Protein AF-A0A964KK62-F1 (afdb_monomer_lite)

Radius of gyration: 19.4 Å; chains: 1; bounding box: 46×39×54 Å

Secondary structure (DSSP, 8-state):
-BS-GGGHHHHHHHHHHTT-GGG-----B---S-TTHHHHHHH-HHHHHHHHHHHHHHHHHHHHTT-SSB----HHHHHHHHHTT--EEETTEEB--HHHHHHHHHHHHHHHHHHTTT--S--SSTTPPPPHHHHHHHHHHHSS-STT--

Foldseek 3Di:
DEQDPVCQVVVCVVCVVVVNNVVDLGDDHFPDPDPVLLVVLVVPVVSVVVVLVSVLVRVVVSVVSPQQEAEYPRLSNLVSCVVVVPAASDPNRGYPRPVVVVVVVVVVQVVVCVVVVNDRDDQPPPNNDDDPVVCVVCCVPPNCPPVPDD

Structure (mmCIF, N/CA/C/O backbone):
data_AF-A0A964KK62-F1
#
_entry.id   AF-A0A964KK62-F1
#
loop_
_atom_site.group_PDB
_atom_site.id
_atom_site.type_symbol
_atom_site.label_atom_id
_atom_site.label_alt_id
_atom_site.label_comp_id
_atom_site.label_asym_id
_atom_site.label_entity_id
_atom_site.label_seq_id
_atom_site.pdbx_PDB_ins_code
_atom_site.Cartn_x
_atom_site.Cartn_y
_atom_site.Cartn_z
_atom_site.occupancy
_atom_site.B_iso_or_equiv
_atom_site.auth_seq_id
_atom_site.auth_comp_id
_atom_site.auth_asym_id
_atom_site.auth_atom_id
_atom_site.pdbx_PDB_model_num
ATOM 1 N N . MET A 1 1 ? -8.882 -2.601 3.995 1.00 89.94 1 MET A N 1
ATOM 2 C CA . MET A 1 1 ? -10.017 -1.653 3.922 1.00 89.94 1 MET A CA 1
A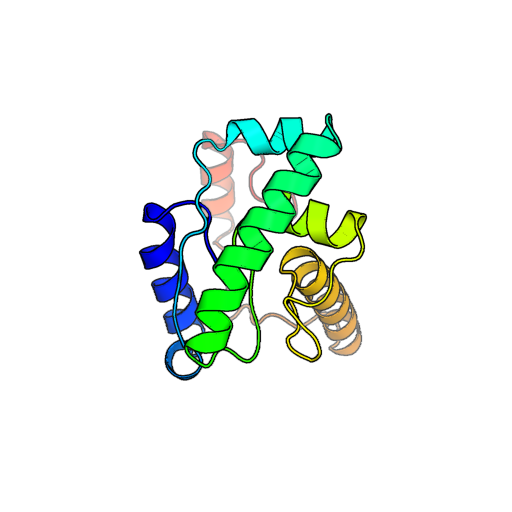TOM 3 C C . MET A 1 1 ? -10.070 -0.962 2.572 1.00 89.94 1 MET A C 1
ATOM 5 O O . MET A 1 1 ? -9.101 -0.310 2.217 1.00 89.94 1 MET A O 1
ATOM 9 N N . THR A 1 2 ? -11.160 -1.074 1.814 1.00 90.56 2 THR A N 1
ATOM 10 C CA . THR A 1 2 ? -11.345 -0.370 0.529 1.00 90.56 2 THR A CA 1
ATOM 11 C C . THR A 1 2 ? -12.437 0.699 0.618 1.00 90.56 2 THR A C 1
ATOM 13 O O . THR A 1 2 ? -13.350 0.575 1.425 1.00 90.56 2 THR A O 1
ATOM 16 N N . GLY A 1 3 ? -12.372 1.741 -0.211 1.00 86.88 3 GLY A N 1
ATOM 17 C CA . GLY A 1 3 ? -13.439 2.747 -0.304 1.00 86.88 3 GLY A CA 1
ATOM 18 C C . GLY A 1 3 ? -14.633 2.298 -1.157 1.00 86.88 3 GLY A C 1
ATOM 19 O O . GLY A 1 3 ? -15.720 2.855 -1.048 1.00 86.88 3 GLY A O 1
ATOM 20 N N . ASN A 1 4 ? -14.473 1.279 -2.011 1.00 86.81 4 ASN A N 1
ATOM 21 C CA . ASN A 1 4 ? -15.529 0.851 -2.932 1.00 86.81 4 ASN A CA 1
ATOM 22 C C . ASN A 1 4 ? -15.539 -0.673 -3.102 1.00 86.81 4 ASN A C 1
ATOM 24 O O . ASN A 1 4 ? -14.505 -1.281 -3.385 1.00 86.81 4 ASN A O 1
ATOM 28 N N . ALA A 1 5 ? -16.724 -1.280 -2.979 1.00 87.94 5 ALA A N 1
ATOM 29 C CA . ALA A 1 5 ? -16.907 -2.728 -3.056 1.00 87.94 5 ALA A CA 1
ATOM 30 C C . ALA A 1 5 ? -16.396 -3.323 -4.381 1.00 87.94 5 ALA A C 1
ATOM 32 O O . ALA A 1 5 ? -15.850 -4.425 -4.386 1.00 87.94 5 ALA A O 1
ATOM 33 N N . LYS A 1 6 ? -16.456 -2.565 -5.488 1.00 89.88 6 LYS A N 1
ATOM 34 C CA . LYS A 1 6 ? -15.966 -3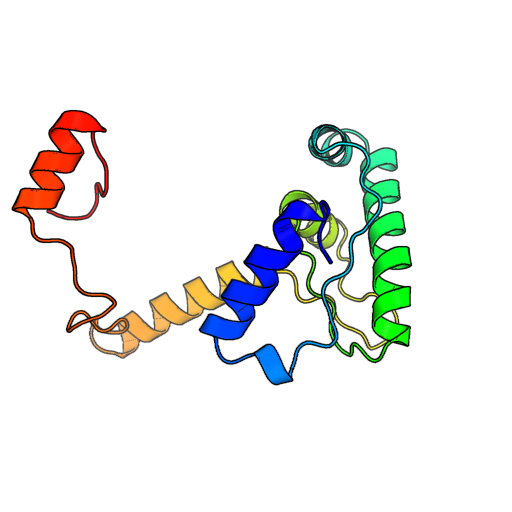.010 -6.805 1.00 89.88 6 LYS A CA 1
ATOM 35 C C . LYS A 1 6 ? -14.470 -3.340 -6.830 1.00 89.88 6 LYS A C 1
ATOM 37 O O . LYS A 1 6 ? -14.019 -4.074 -7.703 1.00 89.88 6 LYS A O 1
ATOM 42 N N . HIS A 1 7 ? -13.682 -2.789 -5.904 1.00 90.31 7 HIS A N 1
ATOM 43 C CA . HIS A 1 7 ? -12.244 -3.049 -5.831 1.00 90.31 7 HIS A CA 1
ATOM 44 C C . HIS A 1 7 ? -11.908 -4.313 -5.036 1.00 90.31 7 HIS A C 1
ATOM 46 O O . HIS A 1 7 ? -10.809 -4.844 -5.194 1.00 90.31 7 HIS A O 1
ATOM 52 N N . ALA A 1 8 ? -12.833 -4.820 -4.213 1.00 93.25 8 ALA A N 1
ATOM 53 C CA . ALA A 1 8 ? -12.576 -5.976 -3.363 1.00 93.25 8 ALA A CA 1
ATOM 54 C C . ALA A 1 8 ? -12.167 -7.236 -4.155 1.00 93.25 8 ALA A C 1
ATOM 56 O O . ALA A 1 8 ? -11.148 -7.826 -3.789 1.00 93.25 8 ALA A O 1
ATOM 57 N N . PRO A 1 9 ? -12.830 -7.612 -5.273 1.00 95.81 9 PRO A N 1
ATOM 58 C CA . PRO A 1 9 ? -12.407 -8.766 -6.068 1.00 95.81 9 PRO A CA 1
ATOM 59 C C . PRO A 1 9 ? -10.971 -8.633 -6.580 1.00 95.81 9 PRO A C 1
ATOM 61 O O . PRO A 1 9 ? -10.186 -9.572 -6.470 1.00 95.81 9 PRO A O 1
ATOM 64 N N . LYS A 1 10 ? -10.587 -7.441 -7.061 1.00 95.56 10 LYS A N 1
ATOM 65 C CA . LYS A 1 10 ? -9.236 -7.210 -7.585 1.00 95.56 10 LYS A CA 1
ATOM 66 C C . LYS A 1 10 ? -8.167 -7.260 -6.495 1.00 95.56 10 LYS A C 1
ATOM 68 O O . LYS A 1 10 ? -7.067 -7.755 -6.728 1.00 95.56 10 LYS A O 1
ATOM 73 N N . ILE A 1 11 ? -8.489 -6.768 -5.299 1.00 95.62 11 ILE A N 1
ATOM 74 C CA . ILE A 1 11 ? -7.608 -6.868 -4.131 1.00 95.62 11 ILE A CA 1
ATOM 75 C C . ILE A 1 11 ? -7.366 -8.344 -3.785 1.00 95.62 11 ILE A C 1
ATOM 77 O O . ILE A 1 11 ? -6.217 -8.749 -3.629 1.00 95.62 11 ILE A O 1
ATOM 81 N N . ILE A 1 12 ? -8.423 -9.160 -3.731 1.00 96.81 12 ILE A N 1
ATOM 82 C CA . ILE A 1 12 ? -8.323 -10.595 -3.418 1.00 96.81 12 ILE A CA 1
ATOM 83 C C . ILE A 1 12 ? -7.538 -11.348 -4.503 1.00 96.81 12 ILE A C 1
ATOM 85 O O . ILE A 1 12 ? -6.681 -12.172 -4.178 1.00 96.81 12 ILE A O 1
ATOM 89 N N . GLU A 1 13 ? -7.776 -11.041 -5.781 1.00 97.50 13 GLU A N 1
ATOM 90 C CA . GLU A 1 13 ? -7.023 -11.596 -6.912 1.00 97.50 13 GLU A CA 1
ATOM 91 C C . GLU A 1 13 ? -5.518 -11.321 -6.765 1.00 97.50 13 GLU A C 1
ATOM 93 O O . GLU A 1 13 ? -4.707 -12.240 -6.872 1.00 97.50 13 GLU A O 1
ATOM 98 N N . ASN A 1 14 ? -5.135 -10.077 -6.457 1.00 96.50 14 ASN A N 1
ATOM 99 C CA . ASN A 1 14 ? -3.733 -9.701 -6.271 1.00 96.50 14 ASN A CA 1
ATOM 100 C C . ASN A 1 14 ? -3.105 -10.401 -5.057 1.00 96.50 14 ASN A C 1
ATOM 102 O O . ASN A 1 14 ? -2.017 -10.954 -5.172 1.00 96.50 14 ASN A O 1
ATOM 106 N N . ILE A 1 15 ? -3.796 -10.434 -3.914 1.00 96.50 15 ILE A N 1
ATOM 107 C CA . ILE A 1 15 ? -3.325 -11.134 -2.706 1.00 96.50 15 ILE A CA 1
ATOM 108 C C . ILE A 1 15 ? -3.081 -12.618 -2.997 1.00 96.50 15 ILE A C 1
ATOM 110 O O . ILE A 1 15 ? -2.075 -13.181 -2.566 1.00 96.50 15 ILE A O 1
ATOM 114 N N . THR A 1 16 ? -3.976 -13.238 -3.767 1.00 97.56 16 THR A N 1
ATOM 115 C CA . THR A 1 16 ? -3.846 -14.639 -4.179 1.00 97.56 16 THR A CA 1
ATOM 116 C C . THR A 1 16 ? -2.640 -14.836 -5.094 1.00 97.56 16 THR A C 1
ATOM 118 O O . THR A 1 16 ? -1.835 -15.728 -4.849 1.00 97.56 16 THR A O 1
ATOM 121 N N . ARG A 1 17 ? -2.446 -13.962 -6.092 1.00 96.56 17 ARG A N 1
ATOM 122 C CA . ARG A 1 17 ? -1.265 -13.993 -6.977 1.00 96.56 17 ARG A CA 1
ATOM 123 C C . ARG A 1 17 ? 0.054 -13.823 -6.228 1.00 96.56 17 ARG A C 1
ATOM 125 O O . ARG A 1 17 ? 1.061 -14.375 -6.657 1.00 96.56 17 ARG A O 1
ATOM 132 N N . TYR A 1 18 ? 0.050 -13.086 -5.120 1.00 95.50 18 TYR A N 1
ATOM 133 C CA . TYR A 1 18 ? 1.217 -12.927 -4.255 1.00 95.50 18 TYR A CA 1
ATOM 134 C C . TYR A 1 18 ? 1.395 -14.060 -3.232 1.00 95.50 18 TYR A C 1
ATOM 136 O O . TYR A 1 18 ? 2.328 -14.002 -2.437 1.00 95.50 18 TYR A O 1
ATOM 144 N N . GLY A 1 19 ? 0.533 -15.085 -3.232 1.00 97.50 19 GLY A N 1
ATOM 145 C CA . GLY A 1 19 ? 0.632 -16.221 -2.310 1.00 97.50 19 GLY A CA 1
ATOM 146 C C . GLY A 1 19 ? 0.279 -15.879 -0.859 1.00 97.50 19 GLY A C 1
ATOM 147 O O . GLY A 1 19 ? 0.675 -16.588 0.057 1.00 97.50 19 GLY A O 1
ATOM 148 N N . LEU A 1 20 ? -0.456 -14.786 -0.627 1.00 96.88 20 LEU A N 1
ATOM 149 C CA . LEU A 1 20 ? -0.778 -14.280 0.714 1.00 96.88 20 LEU A CA 1
ATOM 150 C C . LEU A 1 20 ? -2.231 -14.554 1.127 1.00 96.88 20 LEU A C 1
ATOM 152 O O . LEU A 1 20 ? -2.704 -14.014 2.126 1.00 96.88 20 LEU A O 1
ATOM 156 N N . ARG A 1 21 ? -2.962 -15.382 0.368 1.00 96.88 21 ARG A N 1
ATOM 157 C CA . ARG A 1 21 ? -4.399 -15.620 0.583 1.00 96.88 21 ARG A CA 1
ATOM 158 C C . ARG A 1 21 ? -4.712 -16.198 1.961 1.00 96.88 21 ARG A C 1
ATOM 160 O O . ARG A 1 21 ? -5.728 -15.816 2.540 1.00 96.88 21 ARG A O 1
ATOM 167 N N . GLU A 1 22 ? -3.853 -17.075 2.466 1.00 96.88 22 GLU A N 1
ATOM 168 C CA . GLU A 1 22 ? -4.005 -17.728 3.774 1.00 96.88 22 GLU A CA 1
ATOM 169 C C . GLU A 1 22 ? -3.840 -16.755 4.948 1.00 96.88 22 GLU A C 1
ATOM 171 O O . GLU A 1 22 ? -4.349 -17.007 6.031 1.00 96.88 22 GLU A O 1
ATOM 176 N N . LYS A 1 23 ? -3.187 -15.606 4.726 1.00 95.88 23 LYS A N 1
ATOM 177 C CA . LYS A 1 23 ? -2.992 -14.561 5.744 1.00 95.88 23 LYS A CA 1
ATOM 178 C C . LYS A 1 23 ? -4.095 -13.498 5.738 1.00 95.88 23 LYS A C 1
ATOM 180 O O . LYS A 1 23 ? -4.028 -12.534 6.494 1.00 95.88 23 LYS A O 1
ATOM 185 N N . LEU A 1 24 ? -5.077 -13.615 4.843 1.00 96.06 24 LEU A N 1
ATOM 186 C CA . LEU A 1 24 ? -6.128 -12.618 4.673 1.00 96.06 24 LEU A CA 1
ATOM 187 C C . LEU A 1 24 ? -7.357 -12.972 5.515 1.00 96.06 24 LEU A C 1
ATOM 189 O O . LEU A 1 24 ? -8.120 -13.860 5.134 1.00 96.06 24 LEU A O 1
ATOM 193 N N . VAL A 1 25 ? -7.599 -12.187 6.569 1.00 95.75 25 VAL A N 1
ATOM 194 C CA . VAL A 1 25 ? -8.863 -12.208 7.330 1.00 95.75 25 VAL A CA 1
ATOM 195 C C . VAL A 1 25 ? -10.028 -11.766 6.444 1.00 95.75 25 VAL A C 1
ATOM 197 O O . VAL A 1 25 ? -11.040 -12.452 6.329 1.00 95.75 25 VAL A O 1
ATOM 200 N N . GLY A 1 26 ? -9.873 -10.650 5.726 1.00 93.25 26 GLY A N 1
ATOM 201 C CA . GLY A 1 26 ? -10.889 -10.207 4.782 1.00 93.25 26 GLY A CA 1
ATOM 202 C C . GLY A 1 26 ? -10.618 -8.855 4.140 1.00 93.25 26 GLY A C 1
ATOM 203 O O . GLY A 1 26 ? -9.686 -8.129 4.485 1.00 93.25 26 GLY A O 1
ATOM 204 N N . VAL A 1 27 ? -11.479 -8.503 3.186 1.00 94.19 27 VAL A N 1
ATOM 205 C CA . VAL A 1 27 ? -11.561 -7.156 2.620 1.00 94.19 27 VAL A CA 1
ATOM 206 C C . VAL A 1 27 ? -12.901 -6.568 3.037 1.00 94.19 27 VAL A C 1
ATOM 208 O O . VAL A 1 27 ? -13.950 -7.117 2.709 1.00 94.19 27 VAL A O 1
ATOM 211 N N . ARG A 1 28 ? -12.867 -5.456 3.771 1.00 92.56 28 ARG A N 1
ATOM 212 C CA . ARG A 1 28 ? -14.055 -4.690 4.164 1.00 92.56 28 ARG A CA 1
ATOM 213 C C . ARG A 1 28 ? -14.042 -3.315 3.514 1.00 92.56 28 ARG A C 1
ATOM 215 O O . ARG A 1 28 ? -12.977 -2.795 3.148 1.00 92.56 28 ARG A O 1
ATOM 222 N N . ARG A 1 29 ? -15.236 -2.757 3.346 1.00 89.50 29 ARG A N 1
ATOM 223 C CA . ARG A 1 29 ? -15.457 -1.414 2.814 1.00 89.50 29 ARG A CA 1
ATOM 224 C C . ARG A 1 29 ? -15.660 -0.438 3.976 1.00 89.50 29 ARG A C 1
ATOM 226 O O . ARG A 1 29 ? -16.343 -0.780 4.929 1.00 89.50 29 ARG A O 1
ATOM 233 N N . MET A 1 30 ? -15.075 0.749 3.869 1.00 85.50 30 MET A N 1
ATOM 234 C CA . MET A 1 30 ? -15.474 1.918 4.668 1.00 85.50 30 MET A CA 1
ATOM 235 C C . MET A 1 30 ? -16.573 2.687 3.927 1.00 85.50 30 MET A C 1
ATOM 237 O O . MET A 1 30 ? -16.595 2.664 2.687 1.00 85.50 30 MET A O 1
ATOM 241 N N . SER A 1 31 ? -17.466 3.367 4.638 1.00 73.31 31 SER A N 1
ATOM 242 C CA . SER A 1 31 ? -18.530 4.142 4.004 1.00 73.31 31 SER A CA 1
ATOM 243 C C . SER A 1 31 ? -17.964 5.464 3.507 1.00 73.31 31 SER A C 1
ATOM 245 O O . SER A 1 31 ? -17.990 6.482 4.179 1.00 73.31 31 SER A O 1
ATOM 247 N N . VAL A 1 32 ? -17.409 5.435 2.297 1.00 66.94 32 VAL A N 1
ATOM 248 C CA . VAL A 1 32 ? -17.115 6.650 1.536 1.00 66.94 32 VAL A CA 1
ATOM 249 C C . VAL A 1 32 ? -18.191 6.770 0.469 1.00 66.94 32 VAL A C 1
ATOM 251 O O . VAL A 1 32 ? -18.305 5.894 -0.404 1.00 66.94 32 VAL A O 1
ATOM 254 N N . ASP A 1 33 ? -18.998 7.822 0.577 1.00 57.16 33 ASP A N 1
ATOM 255 C CA . ASP A 1 33 ? -20.110 8.085 -0.334 1.00 57.16 33 ASP A CA 1
ATOM 256 C C . ASP A 1 33 ? -19.609 8.606 -1.682 1.00 57.16 33 ASP A C 1
ATOM 258 O O . ASP A 1 33 ? -20.131 8.201 -2.726 1.00 57.16 33 ASP A O 1
ATOM 262 N N . ARG A 1 34 ? -18.539 9.421 -1.714 1.00 58.81 34 ARG A N 1
ATOM 263 C CA . ARG A 1 34 ? -17.941 9.892 -2.973 1.00 58.81 34 ARG A CA 1
ATOM 264 C C . ARG A 1 34 ? -16.415 9.988 -2.922 1.00 58.81 34 ARG A C 1
ATOM 266 O O . ARG A 1 34 ? -15.805 10.414 -1.955 1.00 58.81 34 ARG A O 1
ATOM 273 N N . LEU A 1 35 ? -15.773 9.663 -4.048 1.00 54.88 35 LEU A N 1
ATOM 274 C CA . LEU A 1 35 ? -14.328 9.873 -4.240 1.00 54.88 35 LEU A CA 1
ATOM 275 C C . LEU A 1 35 ? -13.942 11.365 -4.327 1.00 54.88 35 LEU A C 1
ATOM 277 O O . LEU A 1 35 ? -12.767 11.680 -4.177 1.00 54.88 35 LEU A O 1
ATOM 281 N N . VAL A 1 36 ? -14.893 12.276 -4.584 1.00 53.59 36 VAL A N 1
ATOM 282 C CA . VAL A 1 36 ? -14.642 13.734 -4.630 1.00 53.59 36 VAL A CA 1
ATOM 283 C C . VAL A 1 36 ? -14.360 14.336 -3.249 1.00 53.59 36 VAL A C 1
ATOM 285 O O . VAL A 1 36 ? -13.602 15.300 -3.167 1.00 53.59 36 VAL A O 1
ATOM 288 N N . ASP A 1 37 ? -14.830 13.694 -2.179 1.00 59.62 37 ASP A N 1
ATOM 289 C CA . ASP A 1 37 ? -14.586 14.100 -0.785 1.00 59.62 37 ASP A CA 1
ATOM 290 C C . ASP A 1 37 ? -13.099 13.958 -0.398 1.00 59.62 37 ASP A C 1
ATOM 292 O O . ASP A 1 37 ? -12.628 14.501 0.597 1.00 59.62 37 ASP A O 1
ATOM 296 N N . LEU A 1 38 ? -12.314 13.248 -1.215 1.00 64.19 38 LEU A N 1
ATOM 297 C CA . LEU A 1 38 ? -10.895 12.997 -0.984 1.00 64.19 38 LEU A CA 1
ATOM 298 C C . LEU A 1 38 ? -10.010 14.231 -1.235 1.00 64.19 38 LEU A C 1
ATOM 300 O O . LEU A 1 38 ? -9.029 14.423 -0.519 1.00 64.19 38 LEU A O 1
ATOM 304 N N . ASN A 1 39 ? -10.347 15.076 -2.217 1.00 68.62 39 ASN A N 1
ATOM 305 C CA . ASN A 1 39 ? -9.648 16.354 -2.422 1.00 68.62 39 ASN A CA 1
ATOM 306 C C . ASN A 1 39 ? -10.028 17.357 -1.330 1.00 68.62 39 ASN A C 1
ATOM 308 O O . ASN A 1 39 ? -9.171 18.078 -0.818 1.00 68.62 39 ASN A O 1
ATOM 312 N N . GLU A 1 40 ? -11.302 17.362 -0.938 1.00 74.69 40 GLU A N 1
ATOM 313 C CA . GLU A 1 40 ? -11.771 18.181 0.172 1.00 74.69 40 GLU A CA 1
ATOM 314 C C . GLU A 1 40 ? -11.115 17.760 1.490 1.00 74.69 40 GLU A C 1
ATOM 316 O O . GLU A 1 40 ? -10.709 18.624 2.255 1.00 74.69 40 GLU A O 1
ATOM 321 N N . GLY A 1 41 ? -10.868 16.466 1.714 1.00 74.38 41 GLY A N 1
ATOM 322 C CA . GLY A 1 41 ? -10.130 15.991 2.888 1.00 74.38 41 GLY A CA 1
ATOM 323 C C . GLY A 1 41 ? -8.714 16.573 3.032 1.00 74.38 41 GLY A C 1
ATOM 324 O O . GLY A 1 41 ? -8.182 16.651 4.142 1.00 74.38 41 GLY A O 1
ATOM 325 N N . PHE A 1 42 ? -8.102 17.027 1.932 1.00 80.94 42 PHE A N 1
ATOM 326 C CA . PHE A 1 42 ? -6.835 17.761 1.965 1.00 80.94 42 PHE A CA 1
ATOM 327 C C . PHE A 1 42 ? -6.999 19.265 2.178 1.00 80.94 42 PHE A C 1
ATOM 329 O O . PHE A 1 42 ? -6.156 19.862 2.846 1.00 80.94 42 PHE A O 1
ATOM 336 N N . ALA A 1 43 ? -8.048 19.868 1.620 1.00 84.88 43 ALA A N 1
ATOM 337 C CA . ALA A 1 43 ? -8.296 21.308 1.694 1.00 84.88 43 ALA A CA 1
ATOM 338 C C . ALA A 1 43 ? -8.992 21.737 3.000 1.00 84.88 43 ALA A C 1
ATOM 340 O O . ALA A 1 43 ? -8.766 22.840 3.491 1.00 84.88 43 ALA A O 1
ATOM 341 N N . ASN A 1 44 ? -9.820 20.863 3.567 1.00 86.88 44 ASN A N 1
ATOM 342 C CA . ASN A 1 44 ? -10.639 21.089 4.747 1.00 86.88 44 ASN A CA 1
ATOM 343 C C . ASN A 1 44 ? -10.229 20.101 5.858 1.00 86.88 44 ASN A C 1
ATOM 345 O O . ASN A 1 44 ? -10.520 18.903 5.760 1.00 86.88 44 ASN A O 1
ATOM 349 N N . PRO A 1 45 ? -9.586 20.577 6.941 1.00 87.56 45 PRO A N 1
ATOM 350 C CA . PRO A 1 45 ? -9.163 19.727 8.051 1.00 87.56 45 PRO A CA 1
ATOM 351 C C . PRO A 1 45 ? -10.294 18.906 8.684 1.00 87.56 45 PRO A C 1
ATOM 353 O O . PRO A 1 45 ? -10.061 17.763 9.071 1.00 87.56 45 PRO A O 1
ATOM 356 N N . ALA A 1 46 ? -11.515 19.448 8.760 1.00 88.38 46 ALA A N 1
ATOM 357 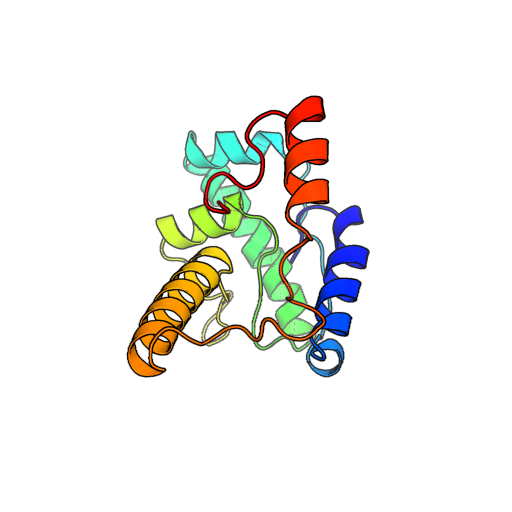C CA . ALA A 1 46 ? -12.655 18.743 9.346 1.00 88.38 46 ALA A CA 1
ATOM 358 C C . ALA A 1 46 ? -13.104 17.564 8.469 1.00 88.38 46 ALA A C 1
ATOM 360 O O . ALA A 1 46 ? -13.329 16.470 8.981 1.00 88.38 46 ALA A O 1
ATOM 361 N N . ALA A 1 47 ? -13.153 17.759 7.148 1.00 86.38 47 ALA A N 1
ATOM 362 C CA . ALA A 1 47 ? -13.458 16.689 6.198 1.00 86.38 47 ALA A CA 1
ATOM 363 C C . ALA A 1 47 ? -12.375 15.597 6.217 1.00 86.38 47 ALA A C 1
ATOM 365 O O . ALA A 1 47 ? -12.682 14.405 6.246 1.00 86.38 47 ALA A O 1
ATOM 366 N N . GLY A 1 48 ? -11.099 15.998 6.275 1.00 88.69 48 GLY A N 1
ATOM 367 C CA . GLY A 1 48 ? -9.981 15.063 6.400 1.00 88.69 48 GLY A CA 1
ATOM 368 C C . GLY A 1 48 ? -10.064 14.238 7.683 1.00 88.69 48 GLY A C 1
ATOM 369 O O . GLY A 1 48 ? -9.855 13.025 7.651 1.00 88.69 48 GLY A O 1
ATOM 370 N N . ARG A 1 49 ? -10.433 14.879 8.799 1.00 90.62 49 ARG A N 1
ATOM 371 C CA . ARG A 1 49 ? -10.611 14.199 10.080 1.00 90.62 49 ARG A CA 1
ATOM 372 C C . ARG A 1 49 ? -11.779 13.215 10.055 1.00 90.62 49 ARG A C 1
ATOM 374 O O . ARG A 1 49 ? -11.588 12.073 10.457 1.00 90.62 49 ARG A O 1
ATOM 381 N N . ALA A 1 50 ? -12.929 13.614 9.512 1.00 89.06 50 ALA A N 1
ATOM 382 C CA . ALA A 1 50 ? -14.093 12.739 9.375 1.00 89.06 50 ALA A CA 1
ATOM 383 C C . ALA A 1 50 ? -13.773 11.471 8.564 1.00 89.06 50 ALA A C 1
ATOM 385 O O . ALA A 1 50 ? -14.163 10.371 8.948 1.00 89.06 50 ALA A O 1
ATOM 386 N N . LEU A 1 51 ? -12.993 11.601 7.485 1.00 89.12 51 LEU A N 1
ATOM 387 C CA . LEU A 1 51 ? -12.561 10.457 6.681 1.00 89.12 51 LEU A CA 1
ATOM 388 C C . LEU A 1 51 ? -11.634 9.502 7.455 1.00 89.12 51 LEU A C 1
ATOM 390 O O . LEU A 1 51 ? -11.727 8.283 7.296 1.00 89.12 51 LEU A O 1
ATOM 394 N N . ILE A 1 52 ? -10.729 10.042 8.277 1.00 92.56 52 ILE A N 1
ATOM 395 C CA . ILE A 1 52 ? -9.866 9.237 9.152 1.00 92.56 52 ILE A CA 1
ATOM 396 C C . ILE A 1 52 ? -10.709 8.509 10.202 1.00 92.56 52 ILE A C 1
ATOM 398 O O . ILE A 1 52 ? -10.512 7.312 10.398 1.00 92.56 52 ILE A O 1
ATOM 402 N N . ASP A 1 53 ? -11.647 9.200 10.848 1.00 92.12 53 ASP A N 1
ATOM 403 C CA . ASP A 1 53 ? -12.487 8.622 11.900 1.00 92.12 53 ASP A CA 1
ATOM 404 C C . ASP A 1 53 ? -13.388 7.498 11.348 1.00 92.12 53 ASP A C 1
ATOM 406 O O . ASP A 1 53 ? -13.438 6.416 11.933 1.00 92.12 53 ASP A O 1
ATOM 410 N N . GLU A 1 54 ? -13.994 7.683 10.169 1.00 90.62 54 GLU A N 1
ATOM 411 C CA . GLU A 1 54 ? -14.745 6.636 9.450 1.00 90.62 54 GLU A CA 1
ATOM 412 C C . GLU A 1 54 ? -13.862 5.416 9.142 1.00 90.62 54 GLU A C 1
ATOM 414 O O . GLU A 1 54 ? -14.256 4.264 9.351 1.00 90.62 54 GLU A O 1
ATOM 419 N N . PHE A 1 55 ? -12.630 5.647 8.675 1.00 93.19 55 PHE A N 1
ATOM 420 C CA . PHE A 1 55 ? -11.680 4.562 8.455 1.00 93.19 55 PHE A CA 1
ATOM 421 C C . PHE A 1 55 ? -11.348 3.818 9.750 1.00 93.19 55 PHE A C 1
ATOM 423 O O . PHE A 1 55 ? -11.335 2.589 9.728 1.00 93.19 55 PHE A O 1
ATOM 430 N N . LEU A 1 56 ? -11.070 4.521 10.850 1.00 95.06 56 LEU A N 1
ATOM 431 C CA . LEU A 1 56 ? -10.713 3.907 12.132 1.00 95.06 56 LEU A CA 1
ATOM 432 C C . LEU A 1 56 ? -11.879 3.097 12.710 1.00 95.06 56 LEU A C 1
ATOM 434 O O . LEU A 1 56 ? -11.662 1.984 13.196 1.00 95.06 56 LEU A O 1
ATOM 438 N N . ALA A 1 57 ? -13.110 3.597 12.591 1.00 92.62 57 ALA A N 1
ATOM 439 C CA . ALA A 1 57 ? -14.316 2.881 12.995 1.00 92.62 57 ALA A CA 1
ATOM 440 C C . ALA A 1 57 ? -14.493 1.586 12.186 1.00 92.62 57 ALA A C 1
ATOM 442 O O . ALA A 1 57 ? -14.591 0.495 12.751 1.00 92.62 57 ALA A O 1
ATOM 443 N N . ALA A 1 58 ? -14.437 1.680 10.855 1.00 91.81 58 ALA A N 1
ATOM 444 C CA . ALA A 1 58 ? -14.567 0.517 9.984 1.00 91.81 58 ALA A CA 1
ATOM 445 C C . ALA A 1 58 ? -13.399 -0.472 10.144 1.00 91.81 58 ALA A C 1
ATOM 447 O O . ALA A 1 58 ? -13.597 -1.683 10.072 1.00 91.81 58 ALA A O 1
ATOM 448 N N . ALA A 1 59 ? -12.181 0.027 10.371 1.00 94.44 59 ALA A N 1
ATOM 449 C CA . ALA A 1 59 ? -11.004 -0.789 10.634 1.00 94.44 59 ALA A CA 1
ATOM 450 C C . ALA A 1 59 ? -11.142 -1.555 11.950 1.00 94.44 59 ALA A C 1
ATOM 452 O O . ALA A 1 59 ? -10.838 -2.742 11.964 1.00 94.44 59 ALA A O 1
ATOM 453 N N . SER A 1 60 ? -11.648 -0.917 13.010 1.00 93.94 60 SER A N 1
ATOM 454 C CA . SER A 1 60 ? -11.848 -1.546 14.322 1.00 93.94 60 SER A CA 1
ATOM 455 C C . SER A 1 60 ? -12.739 -2.784 14.225 1.00 93.94 60 SER A C 1
ATOM 457 O O . SER A 1 60 ? -12.362 -3.830 14.745 1.00 93.94 60 SER A O 1
ATOM 459 N N . ALA A 1 61 ? -13.819 -2.723 13.439 1.00 89.75 61 ALA A N 1
ATOM 460 C CA . ALA A 1 61 ? -14.672 -3.885 13.184 1.00 89.75 61 ALA A CA 1
ATOM 461 C C . ALA A 1 61 ? -13.914 -5.059 12.531 1.00 89.75 61 ALA A C 1
ATOM 463 O O . ALA A 1 61 ? -14.180 -6.214 12.839 1.00 89.75 61 ALA A O 1
ATOM 464 N N . VAL A 1 62 ? -12.934 -4.791 11.659 1.00 91.00 62 VAL A N 1
ATOM 465 C CA . VAL A 1 62 ? -12.097 -5.849 11.051 1.00 91.00 62 VAL A CA 1
ATOM 466 C C . VAL A 1 62 ? -11.109 -6.433 12.056 1.00 91.00 62 VAL A C 1
ATOM 468 O O . VAL A 1 62 ? -10.783 -7.616 11.997 1.00 91.00 62 VAL A O 1
ATOM 471 N N . VAL A 1 63 ? -10.610 -5.610 12.978 1.00 95.69 63 VAL A N 1
ATOM 472 C CA . VAL A 1 63 ? -9.739 -6.085 14.057 1.00 95.69 63 VAL A CA 1
ATOM 473 C C . VAL A 1 63 ? -10.510 -7.026 14.982 1.00 95.69 63 VAL A C 1
ATOM 475 O O . VAL A 1 63 ? -9.972 -8.052 15.388 1.00 95.69 63 VAL A O 1
ATOM 478 N N . ASP A 1 64 ? -11.783 -6.738 15.251 1.00 94.94 64 ASP A N 1
ATOM 479 C CA . ASP A 1 64 ? -12.646 -7.602 16.065 1.00 94.94 64 ASP A CA 1
ATOM 480 C C . ASP A 1 64 ? -12.956 -8.948 15.379 1.00 94.94 64 ASP A C 1
ATOM 482 O O . ASP A 1 64 ? -13.204 -9.945 16.051 1.00 94.94 64 ASP A O 1
ATOM 486 N N . GLU A 1 65 ? -12.846 -9.018 14.048 1.00 93.94 65 GLU A N 1
ATOM 487 C CA . GLU A 1 65 ? -12.883 -10.270 13.272 1.00 93.94 65 GLU A CA 1
ATOM 488 C C . GLU A 1 65 ? -11.546 -11.048 13.288 1.00 93.94 65 GLU A C 1
ATOM 490 O O . GLU A 1 65 ? -11.447 -12.112 12.676 1.00 93.94 65 GLU A O 1
ATOM 495 N N . GLY A 1 66 ? -10.510 -10.533 13.962 1.00 95.06 66 GLY A N 1
ATOM 496 C CA . GLY A 1 66 ? -9.209 -11.191 14.129 1.00 95.06 66 GLY A CA 1
ATOM 497 C C . GLY A 1 66 ? -8.066 -10.619 13.284 1.00 95.06 66 GLY A C 1
ATOM 498 O O . GLY A 1 66 ? -7.016 -11.251 13.177 1.00 95.06 66 GLY A O 1
ATOM 499 N N . ALA A 1 67 ? -8.227 -9.450 12.654 1.00 96.62 67 ALA A N 1
ATOM 500 C CA . ALA A 1 67 ? -7.123 -8.820 11.928 1.00 96.62 67 ALA A CA 1
ATOM 501 C C . ALA A 1 67 ? -6.096 -8.181 12.874 1.00 96.62 67 ALA A C 1
ATOM 503 O O . ALA A 1 67 ? -6.398 -7.229 13.581 1.00 96.62 67 ALA A O 1
ATOM 504 N N . GLU A 1 68 ? -4.847 -8.637 12.809 1.00 97.06 68 GLU A N 1
ATOM 505 C CA . GLU A 1 68 ? -3.736 -8.081 13.601 1.00 97.06 68 GLU A CA 1
ATOM 506 C C . GLU A 1 68 ? -3.056 -6.878 12.925 1.00 97.06 68 GLU A C 1
ATOM 508 O O . GLU A 1 68 ? -2.311 -6.137 13.557 1.00 97.06 68 GLU A O 1
ATOM 513 N N . ILE A 1 69 ? -3.304 -6.668 11.627 1.00 97.38 69 ILE A N 1
ATOM 514 C CA . ILE A 1 69 ? -2.777 -5.554 10.827 1.00 97.38 69 ILE A CA 1
ATOM 515 C C . ILE A 1 69 ? -3.875 -5.076 9.879 1.00 97.38 69 ILE A C 1
ATOM 517 O O . ILE A 1 69 ? -4.538 -5.888 9.227 1.00 97.38 69 ILE A O 1
ATOM 521 N N . VAL A 1 70 ? -4.024 -3.758 9.722 1.00 97.50 70 VAL A N 1
ATOM 522 C CA . VAL A 1 70 ? -4.973 -3.180 8.758 1.00 97.50 70 VAL A CA 1
ATOM 523 C C . VAL A 1 70 ? -4.246 -2.465 7.623 1.00 97.50 70 VAL A C 1
ATOM 525 O O . VAL A 1 70 ? -3.434 -1.568 7.835 1.00 97.50 70 VAL A O 1
ATOM 528 N N . ILE A 1 71 ? -4.585 -2.836 6.385 1.00 96.94 71 ILE A N 1
ATOM 529 C CA . ILE A 1 71 ? -4.074 -2.193 5.167 1.00 96.94 71 ILE A CA 1
ATOM 530 C C . ILE A 1 71 ? -5.185 -1.317 4.558 1.00 96.94 71 ILE A C 1
ATOM 532 O O . ILE A 1 71 ? -6.191 -1.860 4.069 1.00 96.94 71 ILE A O 1
ATOM 536 N N . PRO A 1 72 ? -5.071 0.024 4.570 1.00 95.12 72 PRO A N 1
ATOM 537 C CA . PRO A 1 72 ? -5.937 0.884 3.770 1.00 95.12 72 PRO A CA 1
ATOM 538 C C . PRO A 1 72 ? -5.665 0.629 2.283 1.00 95.12 72 PRO A C 1
ATOM 540 O O . PRO A 1 72 ? -4.537 0.380 1.889 1.00 95.12 72 PRO A O 1
ATOM 543 N N . ALA A 1 73 ? -6.689 0.685 1.439 1.00 93.06 73 ALA A N 1
ATOM 544 C CA . ALA A 1 73 ? -6.600 0.493 -0.012 1.00 93.06 73 ALA A CA 1
ATOM 545 C C . ALA A 1 73 ? -7.186 1.708 -0.751 1.00 93.06 73 ALA A C 1
ATOM 547 O O . ALA A 1 73 ? -7.911 1.569 -1.736 1.00 93.06 73 ALA A O 1
ATOM 548 N N . VAL A 1 74 ? -6.909 2.903 -0.219 1.00 90.00 74 VAL A N 1
ATOM 549 C CA . VAL A 1 74 ? -7.317 4.207 -0.756 1.00 90.00 74 VAL A CA 1
ATOM 550 C C . VAL A 1 74 ? -6.123 5.153 -0.621 1.00 90.00 74 VAL A C 1
ATOM 552 O O . VAL A 1 74 ? -5.726 5.486 0.492 1.00 90.00 74 VAL A O 1
ATOM 555 N N . GLY A 1 75 ? -5.523 5.560 -1.745 1.00 88.88 75 GLY A N 1
ATOM 556 C CA . GLY A 1 75 ? -4.256 6.307 -1.744 1.00 88.88 75 GLY A CA 1
ATOM 557 C C . GLY A 1 75 ? -4.332 7.665 -1.038 1.00 88.88 75 GLY A C 1
ATOM 558 O O . GLY A 1 75 ? -3.443 8.005 -0.269 1.00 88.88 75 GLY A O 1
ATOM 559 N N . VAL A 1 76 ? -5.423 8.412 -1.223 1.00 86.12 76 VAL A N 1
ATOM 560 C CA . VAL A 1 76 ? -5.630 9.703 -0.539 1.00 86.12 76 VAL A CA 1
ATOM 561 C C . VAL A 1 76 ? -5.676 9.519 0.978 1.00 86.12 76 VAL A C 1
ATOM 563 O O . VAL A 1 76 ? -4.970 10.219 1.700 1.00 86.12 76 VAL A O 1
ATOM 566 N N . LEU A 1 77 ? -6.439 8.535 1.462 1.00 90.56 77 LEU A N 1
ATOM 567 C CA . LEU A 1 77 ? -6.503 8.220 2.887 1.00 90.56 77 LEU A CA 1
ATOM 568 C C . LEU A 1 77 ? -5.127 7.832 3.442 1.00 90.56 77 LEU A C 1
ATOM 570 O O . LEU A 1 77 ? -4.758 8.298 4.513 1.00 90.56 77 LEU A O 1
ATOM 574 N N . MET A 1 78 ? -4.348 7.018 2.720 1.00 93.94 78 MET A N 1
ATOM 575 C CA . MET A 1 78 ? -2.976 6.686 3.130 1.00 93.94 78 MET A CA 1
ATOM 576 C C . MET A 1 78 ? -2.132 7.946 3.346 1.00 93.94 78 MET A C 1
ATOM 578 O O . MET A 1 78 ? -1.387 8.031 4.321 1.00 93.94 78 MET A O 1
ATOM 582 N N . THR A 1 79 ? -2.254 8.934 2.465 1.00 91.75 79 THR 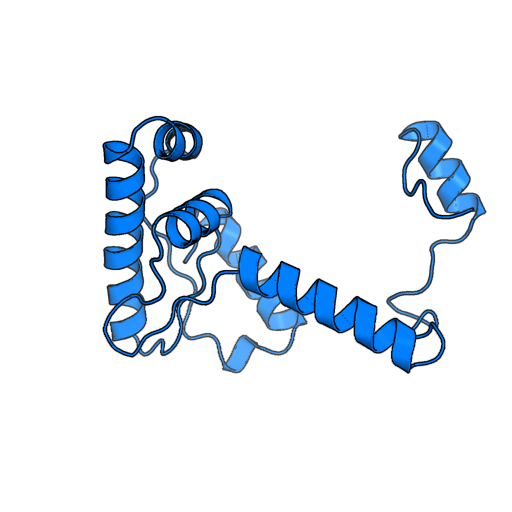A N 1
ATOM 583 C CA . THR A 1 79 ? -1.515 10.191 2.585 1.00 91.75 79 THR A CA 1
ATOM 584 C C . THR A 1 79 ? -2.016 11.039 3.763 1.00 91.75 79 THR A C 1
ATOM 586 O O . THR A 1 79 ? -1.192 11.610 4.474 1.00 91.75 79 THR A O 1
ATOM 589 N N . LEU A 1 80 ? -3.326 11.076 4.036 1.00 91.94 80 LEU A N 1
ATOM 590 C CA . LEU A 1 80 ? -3.884 11.755 5.217 1.00 91.94 80 LEU A CA 1
ATOM 591 C C . LEU A 1 80 ? -3.421 11.109 6.531 1.00 91.94 80 LEU A C 1
ATOM 593 O O . LEU A 1 80 ? -2.946 11.809 7.419 1.00 91.94 80 LEU A O 1
ATOM 597 N N . LEU A 1 81 ? -3.462 9.775 6.624 1.00 95.19 81 LEU A N 1
ATOM 598 C CA . LEU A 1 81 ? -2.952 9.030 7.782 1.00 95.19 81 LEU A CA 1
ATOM 599 C C . LEU A 1 81 ? -1.462 9.317 8.023 1.00 95.19 81 LEU A C 1
ATOM 601 O O . LEU A 1 81 ? -1.043 9.493 9.164 1.00 95.19 81 LEU A O 1
ATOM 605 N N . ALA A 1 82 ? -0.662 9.401 6.954 1.00 94.38 82 ALA A N 1
ATOM 606 C CA . ALA A 1 82 ? 0.754 9.745 7.056 1.00 94.38 82 ALA A CA 1
ATOM 607 C C . ALA A 1 82 ? 0.972 11.196 7.521 1.00 94.38 82 ALA A C 1
ATOM 609 O O . ALA A 1 82 ? 1.791 11.426 8.411 1.00 94.38 82 ALA A O 1
ATOM 610 N N . ARG A 1 83 ? 0.230 12.160 6.953 1.00 91.81 83 ARG A N 1
ATOM 611 C CA . ARG A 1 83 ? 0.282 13.584 7.330 1.00 91.81 83 ARG A CA 1
ATOM 612 C C . ARG A 1 83 ? -0.036 13.777 8.813 1.00 91.81 83 ARG A C 1
ATOM 614 O O . ARG A 1 83 ? 0.700 14.473 9.510 1.00 91.81 83 ARG A O 1
ATOM 621 N N . ASP A 1 84 ? -1.086 13.112 9.283 1.00 93.88 84 ASP A N 1
ATOM 622 C CA . ASP A 1 84 ? -1.622 13.276 10.638 1.00 93.88 84 ASP A CA 1
ATOM 623 C C . ASP A 1 84 ? -0.985 12.297 11.644 1.00 93.88 84 ASP A C 1
ATOM 625 O O . ASP A 1 84 ? -1.389 12.241 12.803 1.00 93.88 84 ASP A O 1
ATOM 629 N N . ARG A 1 85 ? 0.050 11.554 11.215 1.00 95.88 85 ARG A N 1
ATOM 630 C CA . ARG A 1 85 ? 0.833 10.599 12.024 1.00 95.88 85 ARG A CA 1
ATOM 631 C C . ARG A 1 85 ? -0.026 9.541 12.721 1.00 95.88 85 ARG A C 1
ATOM 633 O O . ARG A 1 85 ? 0.223 9.158 13.862 1.00 95.88 85 ARG A O 1
ATOM 640 N N . ILE A 1 86 ? -1.040 9.057 12.014 1.00 97.00 86 ILE A N 1
ATOM 641 C CA . ILE A 1 86 ? -1.900 7.969 12.469 1.00 97.00 86 ILE A CA 1
ATOM 642 C C . ILE A 1 86 ? -1.287 6.650 12.000 1.00 97.00 86 ILE A C 1
ATOM 644 O O . ILE A 1 86 ? -1.215 6.366 10.801 1.00 97.00 86 ILE A O 1
ATOM 648 N N . HIS A 1 87 ? -0.807 5.858 12.956 1.00 97.44 87 HIS A N 1
ATOM 649 C CA . HIS A 1 87 ? -0.028 4.643 12.691 1.00 97.44 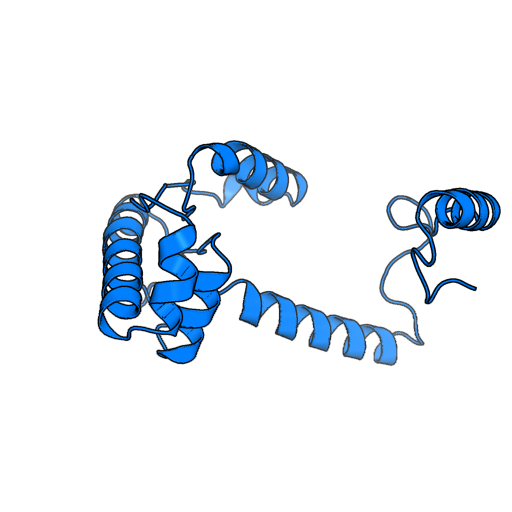87 HIS A CA 1
ATOM 650 C C . HIS A 1 87 ? -0.707 3.360 13.164 1.00 97.44 87 HIS A C 1
ATOM 652 O O . HIS A 1 87 ? -0.305 2.276 12.752 1.00 97.44 87 HIS A O 1
ATOM 658 N N . GLU A 1 88 ? -1.744 3.473 13.987 1.00 97.94 88 GLU A N 1
ATOM 659 C CA . GLU A 1 88 ? -2.445 2.341 14.582 1.00 97.94 88 GLU A CA 1
ATOM 660 C C . GLU A 1 88 ? -3.955 2.560 14.514 1.00 97.94 88 GLU A C 1
ATOM 662 O O . GLU A 1 88 ? -4.428 3.697 14.543 1.00 97.94 88 GLU A O 1
ATOM 667 N N . VAL A 1 89 ? -4.707 1.464 14.409 1.00 96.81 89 VAL A N 1
ATOM 668 C CA . VAL A 1 89 ? -6.177 1.486 14.502 1.00 96.81 89 VAL A CA 1
ATOM 669 C C . VAL A 1 89 ? -6.604 1.614 15.964 1.00 96.81 89 VAL A C 1
ATOM 671 O O . VAL A 1 89 ? -7.471 2.411 16.306 1.00 96.81 89 VAL A O 1
ATOM 674 N N . ARG A 1 90 ? -5.954 0.829 16.823 1.00 94.44 90 ARG A N 1
ATOM 675 C CA . ARG A 1 90 ? -5.999 0.866 18.287 1.00 94.44 90 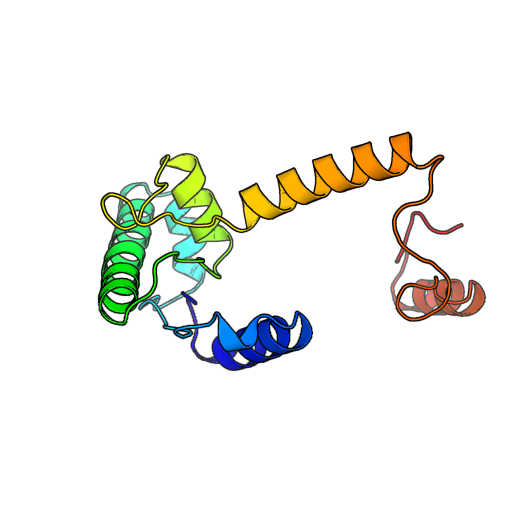ARG A CA 1
ATOM 676 C C . ARG A 1 90 ? -4.671 0.332 18.818 1.00 94.44 90 ARG A C 1
ATOM 678 O O . ARG A 1 90 ? -3.906 -0.232 18.038 1.00 94.44 90 ARG A O 1
ATOM 685 N N . ALA A 1 91 ? -4.423 0.493 20.116 1.00 95.31 91 ALA A N 1
ATOM 686 C CA . ALA A 1 91 ? -3.154 0.127 20.744 1.00 95.31 91 ALA A CA 1
ATOM 687 C C . ALA A 1 91 ? -2.671 -1.270 20.311 1.00 95.31 91 ALA A C 1
ATOM 689 O O . ALA A 1 91 ? -3.361 -2.268 20.531 1.00 95.31 91 ALA A O 1
ATOM 690 N N . GLY A 1 92 ? -1.495 -1.317 19.681 1.00 96.00 92 GLY A N 1
ATOM 691 C CA . GLY A 1 92 ? -0.842 -2.555 19.247 1.00 96.00 92 GLY A CA 1
ATOM 692 C C . GLY A 1 92 ? -1.335 -3.133 17.917 1.00 96.00 92 GLY A C 1
ATOM 693 O O . GLY A 1 92 ? -0.854 -4.189 17.516 1.00 96.00 92 GLY A O 1
ATOM 694 N N . ILE A 1 93 ? -2.256 -2.461 17.217 1.00 97.88 93 ILE A N 1
ATOM 695 C CA . ILE A 1 93 ? -2.778 -2.897 15.915 1.00 97.88 93 ILE A CA 1
ATOM 696 C C . ILE A 1 93 ? -2.317 -1.924 14.824 1.00 97.88 93 ILE A C 1
ATOM 698 O O . ILE A 1 93 ? -2.963 -0.891 14.595 1.00 97.88 93 ILE A O 1
ATOM 702 N N . PRO A 1 94 ? -1.199 -2.219 14.140 1.00 98.06 94 PRO A N 1
ATOM 703 C CA . PRO A 1 94 ? -0.599 -1.293 13.198 1.00 98.06 94 PRO A CA 1
ATOM 704 C C . PRO A 1 94 ? -1.412 -1.142 11.910 1.00 98.06 94 PRO A C 1
ATOM 706 O O . PRO A 1 94 ? -2.013 -2.079 11.370 1.00 98.06 94 PRO A O 1
ATOM 709 N N . ILE A 1 95 ? -1.346 0.068 11.364 1.00 98.19 95 ILE A N 1
ATOM 710 C CA . ILE A 1 95 ? -1.785 0.397 10.015 1.00 98.19 95 ILE A CA 1
ATOM 711 C C . ILE A 1 95 ? -0.581 0.258 9.085 1.00 98.19 95 ILE A C 1
ATOM 713 O O . ILE A 1 95 ? 0.353 1.063 9.119 1.00 98.19 95 ILE A O 1
ATOM 717 N N . LEU A 1 96 ? -0.618 -0.722 8.183 1.00 97.44 96 LEU A N 1
ATOM 718 C CA . LEU A 1 96 ? 0.404 -0.846 7.146 1.00 97.44 96 LEU A CA 1
ATOM 719 C C . LEU A 1 96 ? 0.076 0.101 5.988 1.00 97.44 96 LEU A C 1
ATOM 721 O O . LEU A 1 96 ? -0.680 -0.224 5.070 1.00 97.44 96 LEU A O 1
ATOM 725 N N . ASN A 1 97 ? 0.655 1.297 6.038 1.00 97.31 97 ASN A N 1
ATOM 726 C CA . ASN A 1 97 ? 0.477 2.309 5.006 1.00 97.31 97 ASN A CA 1
ATOM 727 C C . ASN A 1 97 ? 1.201 1.917 3.703 1.00 97.31 97 ASN A C 1
ATOM 729 O O . ASN A 1 97 ? 2.433 1.872 3.649 1.00 97.31 97 ASN A O 1
ATOM 733 N N . GLY A 1 98 ? 0.427 1.673 2.640 1.00 95.56 98 GLY A N 1
ATOM 734 C CA . GLY A 1 98 ? 0.942 1.214 1.350 1.00 95.56 98 GLY A CA 1
ATOM 735 C C . GLY A 1 98 ? 1.883 2.198 0.649 1.00 95.56 98 GLY A C 1
ATOM 736 O O . GLY A 1 98 ? 2.817 1.753 -0.013 1.00 95.56 98 GLY A O 1
ATOM 737 N N . VAL A 1 99 ? 1.699 3.514 0.822 1.00 93.50 99 VAL A N 1
ATOM 738 C CA . VAL A 1 99 ? 2.598 4.528 0.237 1.00 93.50 99 VAL A CA 1
ATOM 739 C C . VAL A 1 99 ? 3.970 4.447 0.895 1.00 93.50 99 VAL A C 1
ATOM 741 O O . VAL A 1 99 ? 4.981 4.301 0.209 1.00 93.50 99 VAL A O 1
ATOM 744 N N . THR A 1 100 ? 4.006 4.469 2.229 1.00 94.44 100 THR A N 1
ATOM 745 C CA . THR A 1 100 ? 5.253 4.362 2.995 1.00 94.44 100 THR A CA 1
ATOM 746 C C . THR A 1 100 ? 5.967 3.048 2.697 1.00 94.44 100 THR A C 1
ATOM 748 O O . THR A 1 100 ? 7.163 3.049 2.401 1.00 94.44 100 THR A O 1
ATOM 751 N N . ALA A 1 101 ? 5.231 1.932 2.719 1.00 96.44 101 ALA A N 1
ATOM 752 C CA . ALA A 1 101 ? 5.779 0.618 2.409 1.00 96.44 101 ALA A CA 1
ATOM 753 C C . ALA A 1 101 ? 6.382 0.583 0.997 1.00 96.44 101 ALA A C 1
ATOM 755 O O . ALA A 1 101 ? 7.517 0.145 0.831 1.00 96.44 101 ALA A O 1
ATOM 756 N N . LEU A 1 102 ? 5.676 1.103 -0.013 1.00 95.88 102 LEU A N 1
ATOM 757 C CA . LEU A 1 102 ? 6.159 1.119 -1.394 1.00 95.88 102 LEU A CA 1
ATOM 758 C C . LEU A 1 102 ? 7.454 1.924 -1.550 1.00 95.88 102 LEU A C 1
ATOM 760 O O . LEU A 1 102 ? 8.390 1.443 -2.187 1.00 95.88 102 LEU A O 1
ATOM 764 N N . VAL A 1 103 ? 7.534 3.114 -0.946 1.00 96.31 103 VAL A N 1
ATOM 765 C CA . VAL A 1 103 ? 8.747 3.948 -0.993 1.00 96.31 103 VAL A CA 1
ATOM 766 C C . VAL A 1 103 ? 9.933 3.200 -0.386 1.00 96.31 103 VAL A C 1
ATOM 768 O O . VAL A 1 103 ? 10.993 3.120 -1.006 1.00 96.31 103 VAL A O 1
ATOM 771 N N . LYS A 1 104 ? 9.753 2.584 0.788 1.00 97.81 104 LYS A N 1
ATOM 772 C CA . LYS A 1 104 ? 10.830 1.844 1.460 1.00 97.81 104 LYS A CA 1
ATOM 773 C C . LYS A 1 104 ? 11.231 0.569 0.729 1.00 97.81 104 LYS A C 1
ATOM 775 O O . LYS A 1 104 ? 12.423 0.279 0.638 1.00 97.81 104 LYS A O 1
ATOM 780 N N . MET A 1 105 ? 10.282 -0.136 0.119 1.00 97.19 105 MET A N 1
ATOM 781 C CA . MET A 1 105 ? 10.595 -1.265 -0.758 1.00 97.19 105 MET A CA 1
ATOM 782 C C . MET A 1 105 ? 11.361 -0.821 -2.012 1.00 97.19 105 MET A C 1
ATOM 784 O O . MET A 1 105 ? 12.274 -1.522 -2.443 1.00 97.19 105 MET A O 1
ATOM 788 N N . GLY A 1 106 ? 11.050 0.353 -2.569 1.00 96.62 106 GLY A N 1
ATOM 789 C CA . GLY A 1 106 ? 11.799 0.951 -3.676 1.00 96.62 106 GLY A CA 1
ATOM 790 C C . GLY A 1 106 ? 13.239 1.304 -3.296 1.00 96.62 106 GLY A C 1
ATOM 791 O O . GLY A 1 106 ? 14.173 0.906 -3.990 1.00 96.62 106 GLY A O 1
ATOM 792 N N . GLU A 1 107 ? 13.437 1.985 -2.162 1.00 97.69 107 GLU A N 1
ATOM 793 C CA . GLU A 1 107 ? 14.771 2.282 -1.617 1.00 97.69 107 GLU A CA 1
ATOM 794 C C . GLU A 1 107 ? 15.590 1.001 -1.403 1.00 97.69 107 GLU A C 1
ATOM 796 O O . GLU A 1 107 ? 16.759 0.933 -1.794 1.00 97.69 107 GLU A O 1
ATOM 801 N N . ALA A 1 108 ? 14.971 -0.027 -0.814 1.00 97.38 108 ALA A N 1
ATOM 802 C CA . ALA A 1 108 ? 15.598 -1.326 -0.611 1.00 97.38 108 ALA A CA 1
ATOM 803 C C . ALA A 1 108 ? 15.989 -1.969 -1.949 1.00 97.38 108 ALA A C 1
ATOM 805 O O . ALA A 1 108 ? 17.138 -2.368 -2.118 1.00 97.38 108 ALA A O 1
ATOM 806 N N . ALA A 1 109 ? 15.083 -2.002 -2.929 1.00 96.00 109 ALA A N 1
ATOM 807 C CA . ALA A 1 109 ? 15.349 -2.580 -4.244 1.00 96.00 109 ALA A CA 1
ATOM 808 C C . ALA A 1 109 ? 16.510 -1.883 -4.975 1.00 96.00 109 ALA A C 1
ATOM 810 O O . ALA A 1 109 ? 17.347 -2.556 -5.578 1.00 96.00 109 ALA A O 1
ATOM 811 N N . VAL A 1 110 ? 16.607 -0.551 -4.896 1.00 96.31 110 VAL A N 1
ATOM 812 C CA . VAL A 1 110 ? 17.716 0.213 -5.496 1.00 96.31 110 VAL A CA 1
ATOM 813 C C . VAL A 1 110 ? 19.049 -0.145 -4.838 1.00 96.31 110 VAL A C 1
ATOM 815 O O . VAL A 1 110 ? 20.021 -0.429 -5.541 1.00 96.31 110 VAL A O 1
ATOM 818 N N . LYS A 1 111 ? 19.097 -0.177 -3.501 1.00 97.31 111 LYS A N 1
ATOM 819 C CA . LYS A 1 111 ? 20.312 -0.546 -2.757 1.00 97.31 111 LYS A CA 1
ATOM 820 C C . LYS A 1 111 ? 20.734 -1.979 -3.055 1.00 97.31 111 LYS A C 1
ATOM 822 O O . LYS A 1 111 ? 21.901 -2.221 -3.348 1.00 97.31 111 LYS A O 1
ATOM 827 N N . MET A 1 112 ? 19.784 -2.909 -3.058 1.00 97.12 112 MET A N 1
ATOM 828 C CA . MET A 1 112 ? 20.054 -4.303 -3.396 1.00 97.12 112 MET A CA 1
ATOM 829 C C . MET A 1 112 ? 20.585 -4.445 -4.821 1.00 97.12 112 MET A C 1
ATOM 831 O O . MET A 1 112 ? 21.582 -5.125 -5.031 1.00 97.12 112 MET A O 1
ATOM 835 N N . ARG A 1 113 ? 20.003 -3.737 -5.796 1.00 96.12 113 ARG A N 1
ATOM 836 C CA . ARG A 1 113 ? 20.523 -3.718 -7.167 1.00 96.12 113 ARG A CA 1
ATOM 837 C C . ARG A 1 113 ? 21.977 -3.252 -7.229 1.00 96.12 113 ARG A C 1
ATOM 839 O O . ARG A 1 113 ? 22.754 -3.836 -7.977 1.00 96.12 113 ARG A O 1
ATOM 846 N N . ALA A 1 114 ? 22.345 -2.215 -6.479 1.00 96.75 114 ALA A N 1
ATOM 847 C CA . ALA A 1 114 ? 23.725 -1.731 -6.437 1.00 96.75 114 ALA A CA 1
ATOM 848 C C . ALA A 1 114 ? 24.678 -2.775 -5.828 1.00 96.75 114 ALA A C 1
ATOM 850 O O . ALA A 1 114 ? 25.733 -3.042 -6.397 1.00 96.75 114 ALA A O 1
ATOM 851 N N . LEU A 1 115 ? 24.275 -3.411 -4.724 1.00 97.12 115 LEU A N 1
ATOM 852 C CA . LEU A 1 115 ? 25.058 -4.451 -4.045 1.00 97.12 115 LEU A CA 1
ATOM 853 C C . LEU A 1 115 ? 25.198 -5.735 -4.877 1.00 97.12 115 LEU A C 1
ATOM 855 O O . LEU A 1 115 ? 26.211 -6.420 -4.796 1.00 97.12 115 LEU A O 1
ATOM 859 N N . CYS A 1 116 ? 24.212 -6.043 -5.716 1.00 96.00 116 CYS A N 1
ATOM 860 C CA . CYS A 1 116 ? 24.192 -7.215 -6.588 1.00 96.00 116 CYS A CA 1
ATOM 861 C C . CYS A 1 116 ? 24.735 -6.919 -8.003 1.00 96.00 116 CYS A C 1
ATOM 863 O O . CYS A 1 116 ? 24.264 -7.486 -8.992 1.00 96.00 116 CYS A O 1
ATOM 865 N N . GLY A 1 117 ? 25.700 -6.000 -8.128 1.00 95.38 117 GLY A N 1
ATOM 866 C CA . GLY A 1 117 ? 26.402 -5.732 -9.391 1.00 95.38 117 GLY A CA 1
ATOM 867 C C . GLY A 1 117 ? 25.510 -5.182 -10.511 1.00 95.38 117 GLY A C 1
ATOM 868 O O . GLY A 1 117 ? 25.780 -5.397 -11.689 1.00 95.38 117 GLY A O 1
ATOM 869 N N . GLY A 1 118 ? 24.413 -4.505 -10.167 1.00 93.81 118 GLY A N 1
ATOM 870 C CA . GLY A 1 118 ? 23.446 -3.964 -11.124 1.00 93.81 118 GLY A CA 1
ATOM 871 C C . GLY A 1 118 ? 22.300 -4.915 -11.493 1.00 93.81 118 GLY A C 1
ATOM 872 O O . GLY A 1 118 ? 21.409 -4.508 -12.249 1.00 93.81 118 GLY A O 1
ATOM 873 N N . SER A 1 119 ? 22.271 -6.136 -10.951 1.00 90.00 119 SER A N 1
ATOM 874 C CA . SER A 1 119 ? 21.207 -7.123 -11.173 1.00 90.00 119 SER A CA 1
ATOM 875 C C . SER A 1 119 ? 20.334 -7.284 -9.927 1.00 90.00 119 SER A C 1
ATOM 877 O O . SER A 1 119 ? 20.840 -7.379 -8.820 1.00 90.00 119 SER A O 1
ATOM 879 N N . TRP A 1 120 ? 19.011 -7.307 -10.083 1.00 91.50 120 TRP A N 1
ATOM 880 C CA . TRP A 1 120 ? 18.074 -7.514 -8.963 1.00 91.50 120 TRP A CA 1
ATOM 881 C C . TRP A 1 120 ? 16.790 -8.184 -9.439 1.00 91.50 120 TRP A C 1
ATOM 883 O O . TRP A 1 120 ? 16.362 -9.208 -8.918 1.00 91.50 120 TRP A O 1
ATOM 893 N N . THR A 1 121 ? 16.190 -7.632 -10.490 1.00 91.06 121 THR A N 1
ATOM 894 C CA . THR A 1 121 ? 15.019 -8.215 -11.143 1.00 91.06 121 THR A CA 1
ATOM 895 C C . THR A 1 121 ? 15.470 -9.142 -12.265 1.00 91.06 121 THR A C 1
ATOM 897 O O . THR A 1 121 ? 16.174 -8.713 -13.178 1.00 91.06 121 THR A O 1
ATOM 900 N N . SER A 1 122 ? 15.049 -10.409 -12.218 1.00 92.12 122 SER A N 1
ATOM 901 C CA . SER A 1 122 ? 15.299 -11.370 -13.300 1.00 92.12 122 SER A CA 1
ATOM 902 C C . SER A 1 122 ? 14.724 -10.853 -14.619 1.00 92.12 122 SER A C 1
ATOM 904 O O . SER A 1 122 ? 13.596 -10.386 -14.645 1.00 92.12 122 SER A O 1
ATOM 906 N N . ARG A 1 123 ? 15.460 -10.959 -15.729 1.00 90.81 123 ARG A N 1
ATOM 907 C CA . ARG A 1 123 ? 14.973 -10.594 -17.078 1.00 90.81 123 ARG A CA 1
ATOM 908 C C . ARG A 1 123 ? 14.785 -11.811 -17.992 1.00 90.81 123 ARG A C 1
ATOM 910 O O . ARG A 1 123 ? 14.691 -11.649 -19.200 1.00 90.81 123 ARG A O 1
ATOM 917 N N . ARG A 1 124 ? 14.741 -13.026 -17.426 1.00 91.75 124 ARG A N 1
ATOM 918 C CA . ARG A 1 124 ? 14.720 -14.290 -18.190 1.00 91.75 124 ARG A CA 1
ATOM 919 C C . ARG A 1 124 ? 13.339 -14.692 -18.723 1.00 91.75 124 ARG A C 1
ATOM 921 O O . ARG A 1 124 ? 13.264 -15.254 -19.804 1.00 91.75 124 ARG A O 1
ATOM 928 N N . ALA A 1 125 ? 12.275 -14.481 -17.949 1.00 93.38 125 ALA A N 1
ATOM 929 C CA . ALA A 1 125 ? 10.931 -14.982 -18.268 1.00 93.38 125 ALA A CA 1
ATOM 930 C C . ALA A 1 125 ? 9.857 -13.934 -17.937 1.00 93.38 125 ALA A C 1
ATOM 932 O O . ALA A 1 125 ? 9.778 -12.926 -18.624 1.00 93.38 125 ALA A O 1
ATOM 933 N N . THR A 1 126 ? 9.087 -14.113 -16.857 1.00 91.94 126 THR A N 1
ATOM 934 C CA . THR A 1 126 ? 7.943 -13.263 -16.462 1.00 91.94 126 THR A CA 1
ATOM 935 C C . THR A 1 126 ? 8.219 -11.758 -16.491 1.00 91.94 126 THR A C 1
ATOM 937 O O . THR A 1 126 ? 7.332 -10.975 -16.805 1.00 91.94 126 THR A O 1
ATOM 940 N N . TYR A 1 127 ? 9.448 -11.350 -16.171 1.00 92.00 127 TYR A N 1
ATOM 941 C CA . TYR A 1 127 ? 9.860 -9.946 -16.125 1.00 92.00 127 TYR A CA 1
ATOM 942 C C . TYR A 1 127 ? 10.837 -9.565 -17.248 1.00 92.00 127 TYR A C 1
ATOM 944 O O . TYR A 1 127 ? 11.532 -8.554 -17.129 1.00 92.00 127 TYR A O 1
ATOM 952 N N . ALA A 1 128 ? 10.949 -10.363 -18.313 1.00 91.06 128 ALA A N 1
ATOM 953 C CA . ALA A 1 128 ? 11.728 -10.010 -19.497 1.00 91.06 128 ALA A CA 1
ATOM 954 C C . ALA A 1 128 ? 11.260 -8.667 -20.084 1.00 91.06 128 ALA A C 1
ATOM 956 O O . ALA A 1 128 ? 10.113 -8.251 -19.912 1.00 91.06 128 ALA A O 1
ATOM 957 N N . ALA A 1 129 ? 12.172 -7.951 -20.744 1.00 86.06 129 ALA A N 1
ATOM 958 C CA . ALA A 1 129 ? 11.788 -6.757 -21.488 1.00 86.06 129 ALA A CA 1
ATOM 959 C C . ALA A 1 129 ? 10.880 -7.154 -22.663 1.00 86.06 129 ALA A C 1
ATOM 961 O O . ALA A 1 129 ? 11.138 -8.192 -23.277 1.00 86.06 129 ALA A O 1
ATOM 962 N N . PRO A 1 130 ? 9.890 -6.328 -23.036 1.00 86.62 130 PRO A N 1
ATOM 963 C CA . PRO A 1 130 ? 9.268 -6.456 -24.344 1.00 86.62 130 PRO A CA 1
ATOM 964 C C . PRO A 1 130 ? 10.334 -6.336 -25.452 1.00 86.62 130 PRO A C 1
ATOM 966 O O . PRO A 1 130 ? 11.276 -5.550 -25.297 1.00 86.62 130 PRO A O 1
ATOM 969 N N . PRO A 1 131 ? 10.204 -7.077 -26.564 1.00 88.62 131 PRO A N 1
ATOM 970 C CA . PRO A 1 131 ? 11.020 -6.884 -27.759 1.00 88.62 131 PRO A CA 1
ATOM 971 C C . PRO A 1 131 ? 11.048 -5.420 -28.228 1.00 88.62 131 PRO A C 1
ATOM 973 O O . PRO A 1 131 ? 10.026 -4.731 -28.211 1.00 88.62 131 PRO A O 1
ATOM 976 N N . LEU A 1 132 ? 12.211 -4.937 -28.683 1.00 88.44 132 LEU A N 1
ATOM 977 C CA . LEU A 1 132 ? 12.390 -3.528 -29.072 1.00 88.44 132 LEU A CA 1
ATOM 978 C C . LEU A 1 132 ? 11.457 -3.094 -30.215 1.00 88.44 132 LEU A C 1
ATOM 980 O O . LEU A 1 132 ? 10.982 -1.960 -30.220 1.00 88.44 132 LEU A O 1
ATOM 984 N N . ASN A 1 133 ? 11.143 -3.995 -31.150 1.00 92.19 133 ASN A N 1
ATOM 985 C CA . ASN A 1 133 ? 10.195 -3.726 -32.234 1.00 92.19 133 ASN A CA 1
ATOM 986 C C . ASN A 1 133 ? 8.771 -3.459 -31.715 1.00 92.19 133 ASN A C 1
ATOM 988 O O . ASN A 1 133 ? 8.120 -2.542 -32.204 1.00 92.19 133 ASN A O 1
ATOM 992 N N . GLN A 1 134 ? 8.316 -4.181 -30.686 1.00 91.38 134 GLN A N 1
ATOM 993 C CA . GLN A 1 134 ? 7.016 -3.924 -30.055 1.00 91.38 134 GLN A CA 1
ATOM 994 C C . GLN A 1 134 ? 7.001 -2.587 -29.312 1.00 91.38 134 GLN A C 1
ATOM 996 O O . GLN A 1 134 ? 5.994 -1.887 -29.308 1.00 91.38 134 GLN A O 1
ATOM 1001 N N . ILE A 1 135 ? 8.121 -2.194 -28.698 1.00 90.69 135 ILE A N 1
ATOM 1002 C CA . ILE A 1 135 ? 8.233 -0.873 -28.066 1.00 90.69 135 ILE A CA 1
ATOM 1003 C C . ILE A 1 135 ? 8.118 0.233 -29.124 1.00 90.69 135 ILE A C 1
ATOM 1005 O O . ILE A 1 135 ? 7.419 1.218 -28.892 1.00 90.69 135 ILE A O 1
ATOM 1009 N N . ALA A 1 136 ? 8.771 0.078 -30.280 1.00 90.94 136 ALA A N 1
ATOM 1010 C CA . ALA A 1 136 ? 8.673 1.035 -31.382 1.00 90.94 136 ALA A CA 1
ATOM 1011 C C . ALA A 1 136 ? 7.237 1.151 -31.923 1.00 90.94 136 ALA A C 1
ATOM 1013 O O . ALA A 1 136 ? 6.743 2.263 -32.098 1.00 90.94 136 ALA A O 1
ATOM 1014 N N . GLU A 1 137 ? 6.550 0.022 -32.106 1.00 93.00 137 GLU A N 1
ATOM 1015 C CA . GLU A 1 137 ? 5.142 -0.027 -32.517 1.00 93.00 137 GLU A CA 1
ATOM 1016 C C . GLU A 1 137 ? 4.219 0.650 -31.493 1.00 93.00 137 GLU A C 1
ATOM 1018 O O . GLU A 1 137 ? 3.423 1.521 -31.832 1.00 93.00 137 GLU A O 1
ATOM 1023 N N . LEU A 1 138 ? 4.356 0.336 -30.203 1.00 92.06 138 LEU A N 1
ATOM 1024 C CA . LEU A 1 138 ? 3.562 1.001 -29.168 1.00 92.06 138 LEU A CA 1
ATOM 1025 C C . LEU A 1 138 ? 3.810 2.514 -29.156 1.00 92.06 138 LEU A C 1
ATOM 1027 O O . LEU A 1 138 ? 2.876 3.292 -28.956 1.00 92.06 138 LEU A O 1
ATOM 1031 N N . ARG A 1 139 ? 5.048 2.950 -29.413 1.00 92.62 139 ARG A N 1
ATOM 1032 C CA . ARG A 1 139 ? 5.378 4.376 -29.480 1.00 92.62 139 ARG A CA 1
ATOM 1033 C C . ARG A 1 139 ? 4.749 5.091 -30.672 1.00 92.62 139 ARG A C 1
ATOM 1035 O O . ARG A 1 139 ? 4.423 6.269 -30.534 1.00 92.62 139 ARG A O 1
ATOM 1042 N N . SER A 1 140 ? 4.520 4.409 -31.797 1.00 94.56 140 SER A N 1
ATOM 1043 C CA . SER A 1 140 ? 3.829 5.025 -32.937 1.00 94.56 140 SER A CA 1
ATOM 1044 C C . SER A 1 140 ? 2.354 5.309 -32.654 1.00 94.56 140 SER A C 1
ATOM 1046 O O . SER A 1 140 ? 1.808 6.242 -33.233 1.00 94.56 140 SER A O 1
ATOM 1048 N N . PHE A 1 141 ? 1.718 4.551 -31.753 1.00 95.81 141 PHE A N 1
ATOM 1049 C CA . PHE A 1 141 ? 0.304 4.744 -31.400 1.00 95.81 141 PHE A CA 1
ATOM 1050 C C . PHE A 1 141 ? 0.086 5.588 -30.139 1.00 95.81 141 PHE A C 1
ATOM 1052 O O . PHE A 1 141 ? -0.854 6.375 -30.085 1.00 95.81 141 PHE A O 1
ATOM 1059 N N . TYR A 1 142 ? 0.936 5.429 -29.121 1.00 93.62 142 TYR A N 1
ATOM 1060 C CA . TYR A 1 142 ? 0.717 5.991 -27.782 1.00 93.62 142 TYR A CA 1
ATOM 1061 C C . TYR A 1 142 ? 1.731 7.077 -27.384 1.00 93.62 142 TYR A C 1
ATOM 1063 O O . TYR A 1 142 ? 1.693 7.574 -26.257 1.00 93.62 142 TYR A O 1
ATOM 1071 N N . GLY A 1 143 ? 2.648 7.456 -28.281 1.00 90.19 143 GLY A N 1
ATOM 1072 C CA . GLY A 1 143 ? 3.702 8.428 -27.989 1.00 90.19 143 GLY A CA 1
ATOM 1073 C C . GLY A 1 143 ? 4.843 7.820 -27.159 1.00 90.19 143 GLY A C 1
ATOM 1074 O O . GLY A 1 143 ? 5.099 6.625 -27.258 1.00 90.19 143 GLY A O 1
ATOM 1075 N N . PRO A 1 144 ? 5.582 8.594 -26.343 1.00 86.75 144 PRO A N 1
ATOM 1076 C CA . PRO A 1 144 ? 6.832 8.156 -25.708 1.00 86.75 144 PRO A CA 1
ATOM 1077 C C . PRO A 1 144 ? 6.627 7.202 -24.510 1.00 86.75 144 PRO A C 1
ATOM 1079 O O . PRO A 1 144 ? 7.120 7.439 -23.406 1.00 86.75 144 PRO A O 1
ATOM 1082 N N . VAL A 1 145 ? 5.918 6.090 -24.713 1.00 85.69 145 VAL A N 1
ATOM 1083 C CA . VAL A 1 145 ? 5.787 5.012 -23.731 1.00 85.69 145 VAL A CA 1
ATOM 1084 C C . VAL A 1 145 ? 7.142 4.328 -23.500 1.00 85.69 145 VAL A C 1
ATOM 1086 O O . VAL A 1 145 ? 7.952 4.160 -24.418 1.00 85.69 145 VAL A O 1
ATOM 1089 N N . TYR A 1 146 ? 7.408 3.956 -22.245 1.00 77.31 146 TYR A N 1
ATOM 1090 C CA . TYR A 1 146 ? 8.686 3.394 -21.779 1.00 77.31 146 TYR A CA 1
ATOM 1091 C C . TYR A 1 146 ? 9.926 4.233 -22.150 1.00 77.31 146 TYR A C 1
ATOM 1093 O O . TYR A 1 146 ? 10.847 3.708 -22.776 1.00 77.31 146 TYR A O 1
ATOM 1101 N N . PRO A 1 147 ? 10.010 5.517 -21.765 1.00 76.12 147 PRO A N 1
ATOM 1102 C CA . PRO A 1 147 ? 11.037 6.441 -22.269 1.00 76.12 147 PRO A CA 1
ATOM 1103 C C . PRO A 1 147 ? 12.483 6.055 -21.904 1.00 76.12 147 PRO A C 1
ATOM 1105 O O . PRO A 1 147 ? 13.429 6.548 -22.509 1.00 76.12 147 PRO A O 1
ATOM 1108 N N . PHE A 1 148 ? 12.670 5.156 -20.936 1.00 79.31 148 PHE A N 1
ATOM 1109 C CA . PHE A 1 148 ? 13.985 4.725 -20.451 1.00 79.31 148 PHE A CA 1
ATOM 1110 C C . PHE A 1 148 ? 14.536 3.472 -21.149 1.00 79.31 148 PHE A C 1
ATOM 1112 O O . PHE A 1 148 ? 15.687 3.109 -20.915 1.00 79.31 148 PHE A O 1
ATOM 1119 N N . LEU A 1 149 ? 13.735 2.795 -21.979 1.00 71.62 149 LEU A N 1
ATOM 1120 C CA . LEU A 1 149 ? 14.193 1.667 -22.792 1.00 71.62 149 LEU A CA 1
ATOM 1121 C C . LEU A 1 149 ? 14.685 2.209 -24.139 1.00 71.62 149 LEU A C 1
ATOM 1123 O O . LEU A 1 149 ? 13.899 2.793 -24.889 1.00 71.62 149 LEU A O 1
ATOM 1127 N N . ARG A 1 150 ? 15.987 2.069 -24.400 1.00 64.69 150 ARG A N 1
ATOM 1128 C CA . ARG A 1 150 ? 16.607 2.390 -25.691 1.00 64.69 150 ARG A CA 1
ATOM 1129 C C . ARG A 1 150 ? 16.594 1.167 -26.590 1.00 64.69 150 ARG A C 1
ATOM 1131 O O . ARG A 1 150 ? 16.885 0.073 -26.057 1.00 64.69 150 ARG A O 1
#

pLDDT: mean 90.48, std 9.15, range [53.59, 98.19]

Sequence (150 aa):
MTGNAKHAPKIIENITRYGLREKLVGVRRMSVDRLVDLNEGFANPAAGRALIDEFLAAASAVVDEGAEIVIPAVGVLMTLLARDRIHEVRAGIPILNGVTALVKMGEAAVKMRALCGGSWTSRRATYAAPPLNQIAELRSFYGPVYPFLR